Protein AF-A0AAV1UY68-F1 (afdb_monomer_lite)

Radius of gyration: 20.05 Å; chains: 1; bounding box: 56×34×57 Å

Sequence (143 aa):
MHLQFKLRRWEIEILMSVPESKVGGWMHMERTLCQRHPPGLGQAYAWEFFSSDRIRGVGDLTLTEQPSVVLLDQESDGLHWSIAGDNIGDPRTADACQTLLRHQIARDIVFYTHLLLYGLPWNVPGYAANKHVQQALKTQPFR

Organism: NCBI:txid2874970

Secondary structure (DSSP, 8-state):
-HHHHHHHHHHHHHHHSS--------SS---EE-BSS----SS-EEEEEEETTEEEEEEP--SSSS--EEEEEEPTTSSBEEE-TT-TT-TTTHHHHHHHHHHHHHT--BBPP-HHHHTTTT---TT---HHHHHHHHTS---

pLDDT: mean 70.19, std 18.57, range [36.09, 93.31]

Structure (mmCIF, N/CA/C/O backbone):
data_AF-A0AAV1UY68-F1
#
_entry.id   AF-A0AAV1UY68-F1
#
loop_
_atom_site.group_PDB
_atom_site.id
_atom_site.type_symbol
_atom_site.label_atom_id
_atom_site.label_alt_id
_atom_site.label_comp_id
_atom_site.label_asym_id
_atom_site.label_entity_id
_atom_site.label_seq_id
_atom_site.pdbx_PDB_ins_code
_atom_site.Cartn_x
_atom_site.Cartn_y
_atom_site.Cartn_z
_atom_site.occupancy
_atom_site.B_iso_or_equiv
_atom_site.auth_seq_id
_atom_site.auth_comp_id
_atom_site.auth_asym_id
_atom_site.auth_atom_id
_atom_site.pdbx_PDB_model_num
ATOM 1 N N . MET A 1 1 ? -38.213 12.008 21.296 1.00 42.53 1 MET A N 1
ATOM 2 C CA . MET A 1 1 ? -37.990 10.757 22.064 1.00 42.53 1 MET A CA 1
ATOM 3 C C . MET A 1 1 ? -38.020 9.480 21.206 1.00 42.53 1 MET A C 1
ATOM 5 O O . MET A 1 1 ? -37.362 8.519 21.566 1.00 42.53 1 MET A O 1
ATOM 9 N N . HIS A 1 2 ? -38.701 9.458 20.049 1.00 36.09 2 HIS A N 1
ATOM 10 C CA . HIS A 1 2 ? -38.845 8.254 19.204 1.00 36.09 2 HIS A CA 1
ATOM 11 C C . HIS A 1 2 ? -37.634 7.923 18.294 1.00 36.09 2 HIS A C 1
ATOM 13 O O . HIS A 1 2 ? -37.499 6.789 17.837 1.00 36.09 2 HIS A O 1
ATOM 19 N N . LEU A 1 3 ? -36.755 8.902 18.031 1.00 39.44 3 LEU A N 1
ATOM 20 C CA . LEU A 1 3 ? -35.599 8.768 17.127 1.00 39.44 3 LEU A CA 1
ATOM 21 C C . LEU A 1 3 ? -34.418 8.017 17.775 1.00 39.44 3 LEU A C 1
ATOM 23 O O . LEU A 1 3 ? -33.770 7.199 17.131 1.00 39.44 3 LEU A O 1
ATOM 27 N N . GLN A 1 4 ? -34.176 8.250 19.071 1.00 45.59 4 GLN A N 1
ATOM 28 C CA . GLN A 1 4 ? -33.048 7.660 19.807 1.00 45.59 4 GLN A CA 1
ATOM 29 C C . GLN A 1 4 ? -33.230 6.161 20.083 1.00 45.59 4 GLN A C 1
ATOM 31 O O . GLN A 1 4 ? -32.259 5.413 20.049 1.00 45.59 4 GLN A O 1
ATOM 36 N N . PHE A 1 5 ? -34.467 5.701 20.292 1.00 41.47 5 PHE A N 1
ATOM 37 C CA . PHE A 1 5 ? -34.757 4.270 20.437 1.00 41.47 5 PHE A CA 1
ATOM 38 C C . PHE A 1 5 ? -34.565 3.499 19.128 1.00 41.47 5 PHE A C 1
ATOM 40 O O . PHE A 1 5 ? -34.072 2.376 19.158 1.00 41.47 5 PHE A O 1
ATOM 47 N N . LYS A 1 6 ? -34.907 4.104 17.980 1.00 40.72 6 LYS A N 1
ATOM 48 C CA . LYS A 1 6 ? -34.643 3.497 16.669 1.00 40.72 6 LYS A CA 1
ATOM 49 C C . LYS A 1 6 ? -33.141 3.388 16.411 1.00 40.72 6 LYS A C 1
ATOM 51 O O . LYS A 1 6 ? -32.689 2.310 16.066 1.00 40.72 6 LYS A O 1
ATOM 56 N N . LEU A 1 7 ? -32.377 4.448 16.680 1.00 46.28 7 LEU A N 1
ATOM 57 C CA . LEU A 1 7 ? -30.918 4.443 16.523 1.00 46.28 7 LEU A CA 1
ATOM 58 C C . LEU A 1 7 ? -30.225 3.403 17.412 1.00 46.28 7 LEU A C 1
ATOM 60 O O . LEU A 1 7 ? -29.425 2.630 16.905 1.00 46.28 7 LEU A O 1
ATOM 64 N N . ARG A 1 8 ? -30.590 3.299 18.698 1.00 49.06 8 ARG A N 1
ATOM 65 C CA . ARG A 1 8 ? -30.031 2.263 19.590 1.00 49.06 8 ARG A CA 1
ATOM 66 C C . ARG A 1 8 ? -30.386 0.849 19.150 1.00 49.06 8 ARG A C 1
ATOM 68 O O . ARG A 1 8 ? -29.566 -0.055 19.248 1.00 49.06 8 ARG A O 1
ATOM 75 N N . ARG A 1 9 ? -31.617 0.647 18.677 1.00 43.31 9 ARG A N 1
ATOM 76 C CA . ARG A 1 9 ? -32.038 -0.648 18.146 1.00 43.31 9 ARG A CA 1
ATOM 77 C C . ARG A 1 9 ? -31.274 -0.994 16.872 1.00 43.31 9 ARG A C 1
ATOM 79 O O . ARG A 1 9 ? -30.906 -2.144 16.714 1.00 43.31 9 ARG A O 1
ATOM 86 N N . TRP A 1 10 ? -30.989 -0.011 16.020 1.00 42.66 10 TRP A N 1
ATOM 87 C CA . TRP A 1 10 ? -30.189 -0.201 14.812 1.00 42.66 10 TRP A CA 1
ATOM 88 C C . TRP A 1 10 ? -28.720 -0.468 15.144 1.00 42.66 10 TRP A C 1
ATOM 90 O O . TRP A 1 10 ? -28.128 -1.337 14.527 1.00 42.66 10 TRP A O 1
ATOM 100 N N . GLU A 1 11 ? -28.141 0.196 16.147 1.00 49.19 11 GLU A N 1
ATOM 101 C CA . GLU A 1 11 ? -26.779 -0.102 16.617 1.00 49.19 11 GLU A CA 1
ATOM 102 C C . GLU A 1 11 ? -26.665 -1.527 17.162 1.00 49.19 11 GLU A C 1
ATOM 104 O O . GLU A 1 11 ? -25.739 -2.243 16.793 1.00 49.19 11 GLU A O 1
ATOM 109 N N . ILE A 1 12 ? -27.615 -1.964 17.994 1.00 52.44 12 ILE A N 1
ATOM 110 C CA . ILE A 1 12 ? -27.628 -3.328 18.539 1.00 52.44 12 ILE A CA 1
ATOM 111 C C . ILE A 1 12 ? -27.922 -4.346 17.436 1.00 52.44 12 ILE A C 1
ATOM 113 O O . ILE A 1 12 ? -27.259 -5.373 17.389 1.00 52.44 12 ILE A O 1
ATOM 117 N N . GLU A 1 13 ? -28.863 -4.075 16.528 1.00 44.19 13 GLU A N 1
ATOM 118 C CA . GLU A 1 13 ? -29.113 -4.946 15.377 1.00 44.19 13 GLU A CA 1
ATOM 119 C C . GLU A 1 13 ? -27.881 -5.019 14.467 1.00 44.19 13 GLU A C 1
ATOM 121 O O . GLU A 1 13 ? -27.546 -6.111 14.042 1.00 44.19 13 GLU A O 1
ATOM 126 N N . ILE A 1 14 ? -27.129 -3.942 14.233 1.00 51.56 14 ILE A N 1
ATOM 127 C CA . ILE A 1 14 ? -25.875 -3.999 13.462 1.00 51.56 14 ILE A CA 1
ATOM 128 C C . ILE A 1 14 ? -24.817 -4.820 14.204 1.00 51.56 14 ILE A C 1
ATOM 130 O O . ILE A 1 14 ? -24.175 -5.655 13.579 1.00 51.56 14 ILE A O 1
ATOM 134 N N . LEU A 1 15 ? -24.658 -4.625 15.518 1.00 46.91 15 LEU A N 1
ATOM 135 C CA . LEU A 1 15 ? -23.666 -5.341 16.326 1.00 46.91 15 LEU A CA 1
AT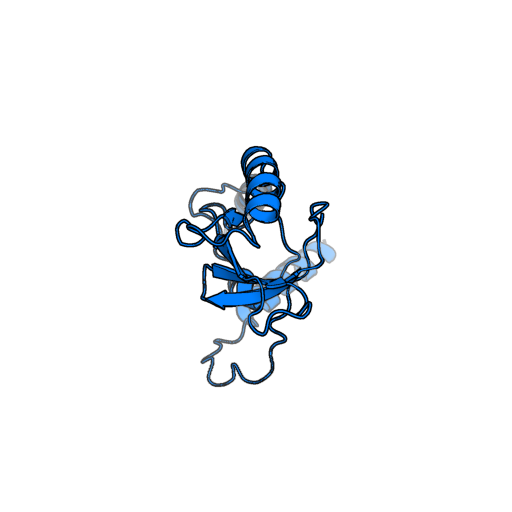OM 136 C C . LEU A 1 15 ? -23.985 -6.841 16.449 1.00 46.91 15 LEU A C 1
ATOM 138 O O . LEU A 1 15 ? -23.082 -7.669 16.418 1.00 46.91 15 LEU A O 1
ATOM 142 N N . MET A 1 16 ? -25.270 -7.180 16.585 1.00 43.19 16 MET A N 1
ATOM 143 C CA . MET A 1 16 ? -25.770 -8.544 16.802 1.00 43.19 16 MET A CA 1
ATOM 144 C C . MET A 1 16 ? -26.103 -9.283 15.501 1.00 43.19 16 MET A C 1
ATOM 146 O O . MET A 1 16 ? -26.181 -10.507 15.510 1.00 43.19 16 MET A O 1
ATOM 150 N N . SER A 1 17 ? -26.307 -8.566 14.391 1.00 39.97 17 SER A N 1
ATOM 151 C CA . SER A 1 17 ? -26.484 -9.154 13.055 1.00 39.97 17 SER A CA 1
ATOM 152 C C . SER A 1 17 ? -25.173 -9.244 12.284 1.00 39.97 17 SER A C 1
ATOM 154 O O . SER A 1 17 ? -25.215 -9.599 11.108 1.00 39.97 17 SER A O 1
ATOM 156 N N . VAL A 1 18 ? -24.019 -8.937 12.898 1.00 43.19 18 VAL A N 1
ATOM 157 C CA . VAL A 1 18 ? -22.732 -9.372 12.344 1.00 43.19 18 VAL A CA 1
ATOM 158 C C . VAL A 1 18 ? -22.769 -10.898 12.370 1.00 43.19 18 VAL A C 1
ATOM 160 O O . VAL A 1 18 ? -22.759 -11.472 13.460 1.00 43.19 18 VAL A O 1
ATOM 163 N N . PRO A 1 19 ? -22.875 -11.583 11.218 1.00 38.00 19 PRO A N 1
ATOM 164 C CA . PRO A 1 19 ? -22.851 -13.030 11.240 1.00 38.00 19 PRO A CA 1
ATOM 165 C C . PRO A 1 19 ? -21.516 -13.463 11.848 1.00 38.00 19 PRO A C 1
ATOM 167 O O . PRO A 1 19 ? -20.470 -12.929 11.474 1.00 38.00 19 PRO A O 1
ATOM 170 N N . GLU A 1 20 ? -21.544 -14.441 12.757 1.00 41.19 20 GLU A N 1
ATOM 171 C CA . GLU A 1 20 ? -20.361 -15.244 13.064 1.00 41.19 20 GLU A CA 1
ATOM 172 C C . GLU A 1 20 ? -19.937 -15.926 11.762 1.00 41.19 20 GLU A C 1
ATOM 174 O O . GLU A 1 20 ? -20.386 -17.020 11.408 1.00 41.19 20 GLU A O 1
ATOM 179 N N . SER A 1 21 ? -19.119 -15.238 10.975 1.00 40.16 21 SER A N 1
ATOM 180 C CA . SER A 1 21 ? -18.633 -15.757 9.718 1.00 40.16 21 SER A CA 1
ATOM 181 C C . SER A 1 21 ? -17.548 -16.778 10.040 1.00 40.16 21 SER A C 1
ATOM 183 O O . SER A 1 21 ? -16.357 -16.493 10.113 1.00 40.16 21 SER A O 1
ATOM 185 N N . LYS A 1 22 ? -17.966 -18.038 10.195 1.00 40.53 22 LYS A N 1
ATOM 186 C CA . LYS A 1 22 ? -17.127 -19.175 9.811 1.00 40.53 22 LYS A CA 1
ATOM 187 C C . LYS A 1 22 ? -16.815 -18.983 8.330 1.00 40.53 22 LYS A C 1
ATOM 189 O O . LYS A 1 22 ? -17.625 -19.344 7.479 1.00 40.53 22 LYS A O 1
ATOM 194 N N . VAL A 1 23 ? -15.696 -18.326 8.024 1.00 43.62 23 VAL A N 1
ATOM 195 C CA . VAL A 1 23 ? -15.337 -17.921 6.660 1.00 43.62 23 VAL A CA 1
ATOM 196 C C . VAL A 1 23 ? -14.889 -19.134 5.834 1.00 43.62 23 VAL A C 1
ATOM 198 O O . VAL A 1 23 ? -13.728 -19.291 5.481 1.00 43.62 23 VAL A O 1
ATOM 201 N N . GLY A 1 24 ? -15.834 -20.016 5.517 1.00 36.31 24 GLY A N 1
ATOM 202 C CA . GLY A 1 24 ? -15.697 -21.104 4.550 1.00 36.31 24 GLY A CA 1
ATOM 203 C C . GLY A 1 24 ? -15.999 -20.661 3.113 1.00 36.31 24 GLY A C 1
ATOM 204 O O . GLY A 1 24 ? -16.514 -21.456 2.338 1.00 36.31 24 GLY A O 1
ATOM 205 N N . GLY A 1 25 ? -15.739 -19.398 2.753 1.00 39.22 25 GLY A N 1
ATOM 206 C CA . GLY A 1 25 ? -16.233 -18.821 1.497 1.00 39.22 25 GLY A CA 1
ATOM 207 C C . GLY A 1 25 ? -15.468 -17.603 0.979 1.00 39.22 25 GLY A C 1
ATOM 208 O O . GLY A 1 25 ? -16.089 -16.692 0.451 1.00 39.22 25 GLY A O 1
ATOM 209 N N . TRP A 1 26 ? -14.135 -17.565 1.081 1.00 49.44 26 TRP A N 1
ATOM 210 C CA . TRP A 1 26 ? -13.292 -16.522 0.451 1.00 49.44 26 TRP A CA 1
ATOM 211 C C . TRP A 1 26 ? -13.221 -16.637 -1.091 1.00 49.44 26 TRP A C 1
ATOM 213 O O . TRP A 1 26 ? -12.228 -16.256 -1.713 1.00 49.44 26 TRP A O 1
ATOM 223 N N . MET A 1 27 ? -14.230 -17.217 -1.738 1.00 44.25 27 MET A N 1
ATOM 224 C CA . MET A 1 27 ? -14.243 -17.440 -3.180 1.00 44.25 27 MET A CA 1
ATOM 225 C C . MET A 1 27 ? -15.033 -16.302 -3.839 1.00 44.25 27 MET A C 1
ATOM 227 O O . MET A 1 27 ? -16.252 -16.296 -3.739 1.00 44.25 27 MET A O 1
ATOM 231 N N . HIS A 1 28 ? -14.342 -15.399 -4.547 1.00 52.19 28 HIS A N 1
ATOM 232 C CA . HIS A 1 28 ? -14.863 -14.276 -5.368 1.00 52.19 28 HIS A CA 1
ATOM 233 C C . HIS A 1 28 ? -14.968 -12.887 -4.720 1.00 52.19 28 HIS A C 1
ATOM 235 O O . HIS A 1 28 ? -15.761 -12.061 -5.166 1.00 52.19 28 HIS A O 1
ATOM 241 N N . MET A 1 29 ? -14.135 -12.566 -3.730 1.00 62.53 29 MET A N 1
ATOM 242 C CA . MET A 1 29 ? -13.923 -11.153 -3.407 1.00 62.53 29 MET A CA 1
ATOM 243 C C . MET A 1 29 ? -12.920 -10.554 -4.394 1.00 62.53 29 MET A C 1
ATOM 245 O O . MET A 1 29 ? -11.834 -11.114 -4.577 1.00 62.53 29 MET A O 1
ATOM 249 N N . GLU A 1 30 ? -13.297 -9.450 -5.043 1.00 64.56 30 GLU A N 1
ATOM 250 C CA . GLU A 1 30 ? -12.389 -8.686 -5.894 1.00 64.56 30 GLU A CA 1
ATOM 251 C C . GLU A 1 30 ? -11.157 -8.315 -5.066 1.00 64.56 30 GLU A C 1
ATOM 253 O O . GLU A 1 30 ? -11.269 -7.829 -3.943 1.00 64.56 30 GLU A O 1
ATOM 258 N N . ARG A 1 31 ? -9.970 -8.657 -5.566 1.00 74.88 31 ARG A N 1
ATOM 259 C CA . ARG A 1 31 ? -8.720 -8.401 -4.840 1.00 74.88 31 ARG A CA 1
ATOM 260 C C . ARG A 1 31 ? -8.165 -7.021 -5.141 1.00 74.88 31 ARG A C 1
ATOM 262 O O . ARG A 1 31 ? -7.234 -6.615 -4.459 1.00 74.88 31 ARG A O 1
ATOM 269 N N . THR A 1 32 ? -8.734 -6.334 -6.125 1.00 83.75 32 THR A N 1
ATOM 270 C CA . THR A 1 32 ? -8.291 -5.035 -6.613 1.00 83.75 32 THR A CA 1
ATOM 271 C C . THR A 1 32 ? -8.567 -3.938 -5.594 1.00 83.75 32 THR A C 1
ATOM 273 O O . THR A 1 32 ? -9.633 -3.873 -4.985 1.00 83.75 32 THR A O 1
ATOM 276 N N . LEU A 1 33 ? -7.597 -3.049 -5.424 1.00 84.69 33 LEU A N 1
ATOM 277 C CA . LEU A 1 33 ? -7.626 -1.949 -4.479 1.00 84.69 33 LEU A CA 1
ATOM 278 C C . LEU A 1 33 ? -7.477 -0.630 -5.231 1.00 84.69 33 LEU A C 1
ATOM 280 O O . LEU A 1 33 ? -6.681 -0.505 -6.159 1.00 84.69 33 LEU A O 1
ATOM 284 N N . CYS A 1 34 ? -8.205 0.385 -4.777 1.00 86.25 34 CYS A N 1
ATOM 285 C CA . CYS A 1 34 ? -8.123 1.730 -5.332 1.00 86.25 34 CYS A CA 1
ATOM 286 C C . CYS A 1 34 ? -7.442 2.657 -4.325 1.00 86.25 34 CYS A C 1
ATOM 288 O O . CYS A 1 34 ? -7.887 2.768 -3.179 1.00 86.25 34 CYS A O 1
ATOM 290 N N . GLN A 1 35 ? -6.381 3.344 -4.746 1.00 86.31 35 GLN A N 1
ATOM 291 C CA . GLN A 1 35 ? -5.785 4.422 -3.955 1.00 86.31 35 GLN A CA 1
ATOM 292 C C . GLN A 1 35 ? -6.724 5.630 -3.933 1.00 86.31 35 GLN A C 1
ATOM 294 O O . GLN A 1 35 ? -7.310 5.981 -4.956 1.00 86.31 35 GLN A O 1
ATOM 299 N N . ARG A 1 36 ? -6.866 6.279 -2.771 1.00 85.38 36 ARG A N 1
ATOM 300 C CA . ARG A 1 36 ? -7.693 7.493 -2.637 1.00 85.38 36 ARG A CA 1
ATOM 301 C C . ARG A 1 36 ? -7.070 8.676 -3.363 1.00 85.38 36 ARG A C 1
ATOM 303 O O . ARG A 1 36 ? -7.768 9.442 -4.020 1.00 85.38 36 ARG A O 1
ATOM 310 N N . HIS A 1 37 ? -5.754 8.794 -3.237 1.00 85.50 37 HIS A N 1
ATOM 311 C CA . HIS A 1 37 ? -4.945 9.830 -3.862 1.00 85.50 37 HIS A CA 1
ATOM 312 C C . HIS A 1 37 ? -3.748 9.145 -4.524 1.00 85.50 37 HIS A C 1
ATOM 314 O O . HIS A 1 37 ? -2.708 8.994 -3.886 1.00 85.50 37 HIS A O 1
ATOM 320 N N . PRO A 1 38 ? -3.912 8.639 -5.761 1.00 85.12 38 PRO A N 1
ATOM 321 C CA . PRO A 1 38 ? -2.836 7.954 -6.457 1.00 85.12 38 PRO A CA 1
ATOM 322 C C . PRO A 1 38 ? -1.639 8.900 -6.623 1.00 85.12 38 PRO A C 1
ATOM 324 O O . PRO A 1 38 ? -1.815 10.006 -7.150 1.00 85.12 38 PRO A O 1
ATOM 327 N N . PRO A 1 39 ? -0.436 8.504 -6.186 1.00 81.88 39 PRO A N 1
ATOM 328 C CA . PRO A 1 39 ? 0.759 9.280 -6.448 1.00 81.88 39 PRO A CA 1
ATOM 329 C C . PRO A 1 39 ? 1.043 9.275 -7.955 1.00 81.88 39 PRO A C 1
ATOM 331 O O . PRO A 1 39 ? 0.702 8.325 -8.662 1.00 81.88 39 PRO A O 1
ATOM 334 N N . GLY A 1 40 ? 1.655 10.346 -8.460 1.00 85.25 40 GLY A N 1
ATOM 335 C CA . GLY A 1 40 ? 2.024 10.484 -9.873 1.00 85.25 40 GLY A CA 1
ATOM 336 C C . GLY A 1 40 ? 3.198 9.582 -10.250 1.00 85.25 40 GLY A C 1
ATOM 337 O O . GLY A 1 40 ? 4.291 10.077 -10.500 1.00 85.25 40 GLY A O 1
ATOM 338 N N . LEU A 1 41 ? 2.986 8.266 -10.234 1.00 86.25 41 LEU A N 1
ATOM 339 C CA . LEU A 1 41 ? 3.987 7.269 -10.604 1.00 86.25 41 LEU A CA 1
ATOM 340 C C . LEU A 1 41 ? 4.235 7.308 -12.117 1.00 86.25 41 LEU A C 1
ATOM 342 O O . LEU A 1 41 ? 3.313 7.546 -12.895 1.00 86.25 41 LEU A O 1
ATOM 346 N N . GLY A 1 42 ? 5.470 7.019 -12.542 1.00 81.81 42 GLY A N 1
ATOM 347 C CA . GLY A 1 42 ? 5.845 6.999 -13.963 1.00 81.81 42 GLY A CA 1
ATOM 348 C C . GLY A 1 42 ? 5.090 5.970 -14.821 1.00 81.81 42 GLY A C 1
ATOM 349 O O . GLY A 1 42 ? 5.131 6.053 -16.045 1.00 81.81 42 GLY A O 1
ATOM 350 N N . GLN A 1 43 ? 4.383 5.025 -14.192 1.00 85.25 43 GLN A N 1
ATOM 351 C CA . GLN A 1 43 ? 3.484 4.069 -14.838 1.00 85.25 43 GLN A CA 1
ATOM 352 C C . GLN A 1 43 ? 2.283 3.742 -13.941 1.00 85.25 43 GLN A C 1
ATOM 354 O O . GLN A 1 43 ? 2.329 3.952 -12.725 1.00 85.25 43 GLN A O 1
ATOM 359 N N . ALA A 1 44 ? 1.227 3.181 -14.532 1.00 86.62 44 ALA A N 1
ATOM 360 C CA . ALA A 1 44 ? 0.076 2.688 -13.788 1.00 86.62 44 ALA A CA 1
ATOM 361 C C . ALA A 1 44 ? 0.414 1.384 -13.046 1.00 86.62 44 ALA A C 1
ATOM 363 O O . ALA A 1 44 ? 1.135 0.529 -13.561 1.00 86.62 44 ALA A O 1
ATOM 364 N N . TYR A 1 45 ? -0.133 1.242 -11.838 1.00 89.31 45 TYR A N 1
ATOM 365 C CA . TYR A 1 45 ? -0.053 0.027 -11.033 1.00 89.31 45 TYR A CA 1
ATOM 366 C C . TYR A 1 45 ? -1.462 -0.429 -10.660 1.00 89.31 45 TYR A C 1
ATOM 368 O O . TYR A 1 45 ? -2.241 0.342 -10.094 1.00 89.31 45 TYR A O 1
ATOM 376 N N . ALA A 1 46 ? -1.774 -1.690 -10.946 1.00 90.19 46 ALA A N 1
ATOM 377 C CA . ALA A 1 46 ? -2.961 -2.353 -10.433 1.00 90.19 46 ALA A CA 1
ATOM 378 C C . ALA A 1 46 ? -2.649 -2.893 -9.036 1.00 90.19 46 ALA A C 1
ATOM 380 O O . ALA A 1 46 ? -1.799 -3.769 -8.871 1.00 90.19 46 ALA A O 1
ATOM 381 N N . TRP A 1 47 ? -3.305 -2.339 -8.020 1.00 91.12 47 TRP A N 1
ATOM 382 C CA . TRP A 1 47 ? -3.094 -2.746 -6.637 1.00 91.12 47 TRP A CA 1
ATOM 383 C C . TRP A 1 47 ? -4.012 -3.894 -6.273 1.00 91.12 47 TRP A C 1
ATOM 385 O O . TRP A 1 47 ? -5.204 -3.845 -6.558 1.00 91.12 47 TRP A O 1
ATOM 395 N N . GLU A 1 48 ? -3.479 -4.898 -5.595 1.00 89.88 48 GLU A N 1
ATOM 396 C CA . GLU A 1 48 ? -4.261 -6.026 -5.129 1.00 89.88 48 GLU A CA 1
ATOM 397 C C . GLU A 1 48 ? -3.833 -6.519 -3.750 1.00 89.88 48 GLU A C 1
ATOM 399 O O . GLU A 1 48 ? -2.679 -6.395 -3.325 1.00 89.88 48 GLU A O 1
ATOM 404 N N . PHE A 1 49 ? -4.799 -7.099 -3.045 1.00 85.06 49 PHE A N 1
ATOM 405 C CA . PHE A 1 49 ? -4.574 -7.756 -1.772 1.00 85.06 49 PHE A CA 1
ATOM 406 C C . PHE A 1 49 ? -3.648 -8.966 -1.943 1.00 85.06 49 PHE A C 1
ATOM 408 O O . PHE A 1 49 ? -3.919 -9.853 -2.759 1.00 85.06 49 PHE A O 1
ATOM 415 N N . PHE A 1 50 ? -2.581 -9.017 -1.144 1.00 84.06 50 PHE A N 1
ATOM 416 C CA . 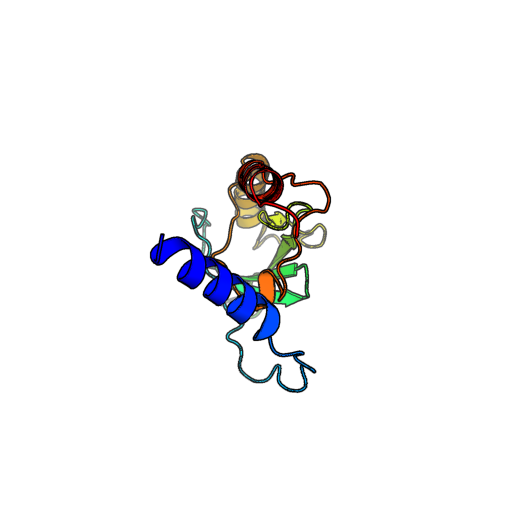PHE A 1 50 ? -1.608 -10.105 -1.169 1.00 84.06 50 PHE A CA 1
ATOM 417 C C . PHE A 1 50 ? -1.688 -10.962 0.102 1.00 84.06 50 PHE A C 1
ATOM 419 O O . PHE A 1 50 ? -1.878 -12.175 0.009 1.00 84.06 50 PHE A O 1
ATOM 426 N N . SER A 1 51 ? -1.625 -10.332 1.277 1.00 80.94 51 SER A N 1
ATOM 427 C CA . SER A 1 51 ? -1.840 -10.950 2.591 1.00 80.94 51 SER A CA 1
ATOM 428 C C . SER A 1 51 ? -2.453 -9.950 3.574 1.00 80.94 51 SER A C 1
ATOM 430 O O . SER A 1 51 ? -2.659 -8.789 3.235 1.00 80.94 51 SER A O 1
ATOM 432 N N . SER A 1 52 ? -2.770 -10.407 4.790 1.00 74.31 52 SER A N 1
ATOM 433 C CA . SER A 1 52 ? -3.522 -9.661 5.815 1.00 74.31 52 SER A CA 1
ATOM 434 C C . SER A 1 52 ? -3.040 -8.230 6.075 1.00 74.31 52 SER A C 1
ATOM 436 O O . SER A 1 52 ? -3.851 -7.370 6.385 1.00 74.31 52 SER A O 1
ATOM 438 N N . ASP A 1 53 ? -1.744 -7.985 5.940 1.00 83.31 53 ASP A N 1
ATOM 439 C CA . ASP A 1 53 ? -1.038 -6.735 6.220 1.00 83.31 53 ASP A CA 1
ATOM 440 C C . ASP A 1 53 ? -0.220 -6.244 5.018 1.00 83.31 53 ASP A C 1
ATOM 442 O O . ASP A 1 53 ? 0.569 -5.310 5.147 1.00 83.31 53 ASP A O 1
ATOM 446 N N . ARG A 1 54 ? -0.392 -6.862 3.843 1.00 89.56 54 ARG A N 1
ATOM 447 C CA . ARG A 1 54 ? 0.446 -6.597 2.674 1.00 89.56 54 ARG A CA 1
ATOM 448 C C . ARG A 1 54 ? -0.364 -6.560 1.394 1.00 89.56 54 ARG A C 1
ATOM 450 O O . ARG A 1 54 ? -1.202 -7.420 1.113 1.00 89.56 54 ARG A O 1
ATOM 457 N N . ILE A 1 55 ? -0.045 -5.588 0.559 1.00 91.31 55 ILE A N 1
ATOM 458 C CA . ILE A 1 55 ? -0.626 -5.436 -0.772 1.00 91.31 55 ILE A CA 1
ATOM 459 C C . ILE A 1 55 ? 0.478 -5.370 -1.811 1.00 91.31 55 ILE A C 1
ATOM 461 O O . ILE A 1 55 ? 1.618 -5.016 -1.504 1.00 91.31 55 ILE A O 1
ATOM 465 N N . ARG A 1 56 ? 0.137 -5.710 -3.051 1.00 91.75 56 ARG A N 1
ATOM 466 C CA . ARG A 1 56 ? 1.061 -5.623 -4.179 1.00 91.75 56 ARG A CA 1
ATOM 467 C C . ARG A 1 56 ? 0.482 -4.748 -5.279 1.00 91.75 56 ARG A C 1
ATOM 469 O O . ARG A 1 56 ? -0.685 -4.877 -5.619 1.00 91.75 56 ARG A O 1
ATOM 476 N N . GLY A 1 57 ? 1.296 -3.857 -5.818 1.00 91.88 57 GLY A N 1
ATOM 477 C CA . GLY A 1 57 ? 1.041 -3.108 -7.036 1.00 91.88 57 GLY A CA 1
ATOM 478 C C . GLY A 1 57 ? 1.754 -3.798 -8.180 1.00 91.88 57 GLY A C 1
ATOM 479 O O . GLY A 1 57 ? 2.977 -3.932 -8.148 1.00 91.88 57 GLY A O 1
ATOM 480 N N . VAL A 1 58 ? 1.005 -4.225 -9.188 1.00 89.38 58 VAL A N 1
ATOM 481 C CA . VAL A 1 58 ? 1.545 -4.826 -10.408 1.00 89.38 58 VAL A CA 1
ATOM 482 C C . VAL A 1 58 ? 1.489 -3.776 -11.508 1.00 89.38 58 VAL A C 1
ATOM 484 O O . VAL A 1 58 ? 0.414 -3.287 -11.851 1.00 89.38 58 VAL A O 1
ATOM 487 N N . GLY A 1 59 ? 2.655 -3.379 -12.006 1.00 86.56 59 GLY A N 1
ATOM 488 C CA . GLY A 1 59 ? 2.771 -2.456 -13.125 1.00 86.56 59 GLY A CA 1
ATOM 489 C C . GLY A 1 59 ? 2.364 -3.111 -14.441 1.00 86.56 59 GLY A C 1
ATOM 490 O O . GLY A 1 59 ? 2.453 -4.334 -14.579 1.00 86.56 59 GLY A O 1
ATOM 491 N N . ASP A 1 60 ? 1.951 -2.297 -15.412 1.00 75.00 60 ASP A N 1
ATOM 492 C CA . ASP A 1 60 ? 1.619 -2.788 -16.750 1.00 75.00 60 ASP A CA 1
ATOM 493 C C . ASP A 1 60 ? 2.788 -3.569 -17.374 1.00 75.00 60 ASP A C 1
ATOM 495 O O . ASP A 1 60 ? 3.956 -3.175 -17.289 1.00 75.00 60 ASP A O 1
ATOM 499 N N . LEU A 1 61 ? 2.457 -4.683 -18.033 1.00 63.16 61 LEU A N 1
ATOM 500 C CA . LEU A 1 61 ? 3.395 -5.509 -18.794 1.00 63.16 61 LEU A CA 1
ATOM 501 C C . LEU A 1 61 ? 3.867 -4.745 -20.038 1.00 63.16 61 LEU A C 1
ATOM 503 O O . LEU A 1 61 ? 3.376 -4.953 -21.146 1.00 63.16 61 LEU A O 1
ATOM 507 N N . THR A 1 62 ? 4.823 -3.838 -19.876 1.00 56.59 62 THR A N 1
ATOM 508 C CA . THR A 1 62 ? 5.576 -3.315 -21.017 1.00 56.59 62 THR A CA 1
ATOM 509 C C . THR A 1 62 ? 6.690 -4.303 -21.354 1.00 56.59 62 THR A C 1
ATOM 511 O O . THR A 1 62 ? 7.456 -4.642 -20.464 1.00 56.59 62 THR A O 1
ATOM 514 N N . LEU A 1 63 ? 6.714 -4.774 -22.616 1.00 52.91 63 LEU A N 1
ATOM 515 C CA . LEU A 1 63 ? 7.706 -5.535 -23.429 1.00 52.91 63 LEU A CA 1
ATOM 516 C C . LEU A 1 63 ? 8.748 -6.479 -22.781 1.00 52.91 63 LEU A C 1
ATOM 518 O O . LEU A 1 63 ? 9.157 -7.448 -23.412 1.00 52.91 63 LEU A O 1
ATOM 522 N N . THR A 1 64 ? 9.205 -6.221 -21.569 1.00 55.62 64 THR A N 1
ATOM 523 C CA . THR A 1 64 ? 9.889 -7.166 -20.692 1.00 55.62 64 THR A CA 1
ATOM 524 C C . THR A 1 64 ? 8.899 -8.185 -20.123 1.00 55.62 64 THR A C 1
ATOM 526 O O . THR A 1 64 ? 7.887 -7.823 -19.532 1.00 55.62 64 THR A O 1
ATOM 529 N N . GLU A 1 65 ? 9.207 -9.475 -20.265 1.00 61.97 65 GLU A N 1
ATOM 530 C CA . GLU A 1 65 ? 8.353 -10.610 -19.864 1.00 61.97 65 GLU A CA 1
ATOM 531 C C . GLU A 1 65 ? 8.027 -10.680 -18.356 1.00 61.97 65 GLU A C 1
ATOM 533 O O . GLU A 1 65 ? 7.203 -11.492 -17.940 1.00 61.97 65 GLU A O 1
ATOM 538 N N . GLN A 1 66 ? 8.647 -9.836 -17.523 1.00 68.56 66 GLN A N 1
ATOM 539 C CA . GLN A 1 66 ? 8.386 -9.775 -16.086 1.00 68.56 66 GLN A CA 1
ATOM 540 C C . GLN A 1 66 ? 7.717 -8.452 -15.686 1.00 68.56 66 GLN A C 1
ATOM 542 O O . GLN A 1 66 ? 8.299 -7.392 -15.933 1.00 68.56 66 GLN A O 1
ATOM 547 N N . PRO A 1 67 ? 6.557 -8.501 -15.004 1.00 75.44 67 PRO A N 1
ATOM 548 C CA . PRO A 1 67 ? 5.896 -7.310 -14.490 1.00 75.44 67 PRO A CA 1
ATOM 549 C C . PRO A 1 67 ? 6.708 -6.672 -13.359 1.00 75.44 67 PRO A C 1
ATOM 551 O O . PRO A 1 67 ? 7.284 -7.368 -12.520 1.00 75.44 67 PRO A O 1
ATOM 554 N N . SER A 1 68 ? 6.710 -5.342 -13.312 1.00 85.94 68 SER A N 1
ATOM 555 C CA . SER A 1 68 ? 7.224 -4.579 -12.173 1.00 85.94 68 SER A CA 1
ATOM 556 C C . SER A 1 68 ? 6.282 -4.757 -10.982 1.00 85.94 68 SER A C 1
ATOM 558 O O . SER A 1 68 ? 5.091 -4.468 -11.099 1.00 85.94 68 SER A O 1
ATOM 560 N N . VAL A 1 69 ? 6.790 -5.213 -9.837 1.00 89.75 69 VAL A N 1
ATOM 561 C CA . VAL A 1 69 ? 5.976 -5.448 -8.633 1.00 89.75 69 VAL A CA 1
ATOM 562 C C . VAL A 1 69 ? 6.476 -4.580 -7.488 1.00 89.75 69 VAL A C 1
ATOM 564 O O . VAL A 1 69 ? 7.658 -4.604 -7.159 1.00 89.75 69 VAL A O 1
ATOM 567 N N . VAL A 1 70 ? 5.563 -3.835 -6.869 1.00 91.69 70 VAL A N 1
ATOM 568 C CA . VAL A 1 70 ? 5.815 -3.043 -5.660 1.00 91.69 70 VAL A CA 1
ATOM 569 C C . VAL A 1 70 ? 4.978 -3.602 -4.519 1.00 91.69 70 VAL A C 1
ATOM 571 O O . VAL A 1 70 ? 3.777 -3.791 -4.667 1.00 91.69 70 VAL A O 1
ATOM 574 N N . LEU A 1 71 ? 5.588 -3.851 -3.369 1.00 93.06 71 LEU A N 1
ATOM 575 C CA . LEU A 1 71 ? 4.921 -4.336 -2.164 1.00 93.06 71 LEU A CA 1
ATOM 576 C C . LEU A 1 71 ? 4.746 -3.203 -1.151 1.00 93.06 71 LEU A C 1
ATOM 578 O O . LEU A 1 71 ? 5.672 -2.423 -0.928 1.00 93.06 71 LEU A O 1
ATOM 582 N N . LEU A 1 72 ? 3.585 -3.129 -0.507 1.00 93.31 72 LEU A N 1
ATOM 583 C CA . LEU A 1 72 ? 3.343 -2.203 0.597 1.00 93.31 72 LEU A CA 1
ATOM 584 C C . LEU A 1 72 ? 2.869 -2.964 1.835 1.00 93.31 72 LEU A C 1
ATOM 586 O O . LEU A 1 72 ? 2.013 -3.840 1.719 1.00 93.31 72 LEU A O 1
ATOM 590 N N . ASP A 1 73 ? 3.396 -2.577 2.993 1.00 91.81 73 ASP A N 1
ATOM 591 C CA . ASP A 1 73 ? 3.029 -3.084 4.313 1.00 91.81 73 ASP A CA 1
ATOM 592 C C . ASP A 1 73 ? 2.114 -2.084 5.029 1.00 91.81 73 ASP A C 1
ATOM 594 O O . ASP A 1 73 ? 2.348 -0.868 4.997 1.00 91.81 73 ASP A O 1
ATOM 598 N N . GLN A 1 74 ? 1.073 -2.591 5.682 1.00 89.25 74 GLN A N 1
ATOM 599 C CA . GLN A 1 74 ? 0.146 -1.787 6.468 1.00 89.25 74 GLN A CA 1
ATOM 600 C C . GLN A 1 74 ? 0.849 -1.248 7.719 1.00 89.25 74 GLN A C 1
ATOM 602 O O . GLN A 1 74 ? 1.476 -1.991 8.474 1.00 89.25 74 GLN A O 1
ATOM 607 N N . GLU A 1 75 ? 0.729 0.055 7.965 1.00 86.38 75 GLU A N 1
ATOM 608 C CA . GLU A 1 75 ? 1.224 0.661 9.197 1.00 86.38 75 GLU A CA 1
ATOM 609 C C . GLU A 1 75 ? 0.358 0.276 10.407 1.00 86.38 75 GLU A C 1
ATOM 611 O O . GLU A 1 75 ? -0.798 -0.132 10.293 1.00 86.38 75 GLU A O 1
ATOM 616 N N . SER A 1 76 ? 0.905 0.473 11.609 1.00 80.56 76 SER A N 1
ATOM 617 C CA . SER A 1 76 ? 0.258 0.119 12.880 1.00 80.56 76 SER A CA 1
ATOM 618 C C . SER A 1 76 ? -1.049 0.864 13.172 1.00 80.56 76 SER A C 1
ATOM 620 O O . SER A 1 76 ? -1.803 0.449 14.053 1.00 80.56 76 SER A O 1
ATOM 622 N N . ASP A 1 77 ? -1.337 1.954 12.458 1.00 77.31 77 ASP A N 1
ATOM 623 C CA . ASP A 1 77 ? -2.616 2.659 12.562 1.00 77.31 77 ASP A CA 1
ATOM 624 C C . ASP A 1 77 ? -3.726 2.058 11.689 1.00 77.31 77 ASP A C 1
ATOM 626 O O . ASP A 1 77 ? -4.874 2.500 11.766 1.00 77.31 77 ASP A O 1
ATOM 630 N N . GLY A 1 78 ? -3.392 1.052 10.877 1.00 75.81 78 GLY A N 1
ATOM 631 C CA . GLY A 1 78 ? -4.312 0.335 10.004 1.00 75.81 78 GLY A CA 1
ATOM 632 C C . GLY A 1 78 ? -4.792 1.140 8.796 1.00 75.81 78 GLY A C 1
ATOM 633 O O . GLY A 1 78 ? -5.528 0.600 7.974 1.00 75.81 78 GLY A O 1
ATOM 634 N N . LEU A 1 79 ? -4.406 2.410 8.658 1.00 82.56 79 LEU A N 1
ATOM 635 C CA . LEU A 1 79 ? -4.883 3.297 7.598 1.00 82.56 79 LEU A CA 1
ATOM 636 C C . LEU A 1 79 ? -3.822 3.534 6.528 1.00 82.56 79 LEU A C 1
ATOM 638 O O . LEU A 1 79 ? -4.150 3.516 5.337 1.00 82.56 79 LEU A O 1
ATOM 642 N N . HIS A 1 80 ? -2.588 3.781 6.960 1.00 88.50 80 HIS A N 1
ATOM 643 C CA . HIS A 1 80 ? -1.489 4.131 6.073 1.00 88.50 80 HIS A CA 1
ATOM 644 C C . HIS A 1 80 ? -0.713 2.896 5.645 1.00 88.50 80 HIS A C 1
ATOM 646 O O . HIS A 1 80 ? -0.726 1.856 6.303 1.00 88.50 80 HIS A O 1
ATOM 652 N N . TRP A 1 81 ? -0.037 3.040 4.514 1.00 91.56 81 TRP A N 1
ATOM 653 C CA . TRP A 1 81 ? 0.758 1.992 3.907 1.00 91.56 81 TRP A CA 1
ATOM 654 C C . TRP A 1 81 ? 2.171 2.501 3.678 1.00 91.56 81 TRP A C 1
ATOM 656 O O . TRP A 1 81 ? 2.384 3.645 3.278 1.00 91.56 81 TRP A O 1
ATOM 666 N N . SER A 1 82 ? 3.133 1.628 3.921 1.00 93.25 82 SER A N 1
ATOM 667 C CA . SER A 1 82 ? 4.557 1.909 3.813 1.00 93.25 82 SER A CA 1
ATOM 668 C C . SER A 1 82 ? 5.200 0.965 2.810 1.00 93.25 82 SER A C 1
ATOM 670 O O . SER A 1 82 ? 4.699 -0.131 2.572 1.00 93.25 82 SER A O 1
ATOM 672 N N . ILE A 1 83 ? 6.295 1.383 2.184 1.00 92.94 83 ILE A N 1
ATOM 673 C CA . ILE A 1 83 ? 7.042 0.517 1.275 1.00 92.94 83 ILE A CA 1
ATOM 674 C C . ILE A 1 83 ? 7.586 -0.670 2.060 1.00 92.94 83 ILE A C 1
ATOM 676 O O . ILE A 1 83 ? 8.329 -0.491 3.025 1.00 92.94 83 ILE A O 1
ATOM 680 N N . ALA A 1 84 ? 7.243 -1.878 1.612 1.00 90.88 84 ALA A N 1
ATOM 681 C CA . ALA A 1 84 ? 7.767 -3.091 2.215 1.00 90.88 84 ALA A CA 1
ATOM 682 C C . ALA A 1 84 ? 9.291 -3.152 2.049 1.00 90.88 84 ALA A C 1
ATOM 684 O O . ALA A 1 84 ? 9.835 -2.807 0.992 1.00 90.88 84 ALA A O 1
ATOM 685 N N . GLY A 1 85 ? 9.980 -3.644 3.078 1.00 83.38 85 GLY A N 1
ATOM 686 C CA . GLY A 1 85 ? 11.440 -3.770 3.070 1.00 83.38 85 GLY A CA 1
ATOM 687 C C . GLY A 1 85 ? 11.972 -4.669 1.952 1.00 83.38 85 GLY A C 1
ATOM 688 O O . GLY A 1 85 ? 13.111 -4.501 1.543 1.00 83.38 85 GLY A O 1
ATOM 689 N N . ASP A 1 86 ? 11.133 -5.559 1.416 1.00 82.56 86 ASP A N 1
ATOM 690 C CA . ASP A 1 86 ? 11.495 -6.575 0.421 1.00 82.56 86 ASP A CA 1
ATOM 691 C C . ASP A 1 86 ? 11.517 -6.048 -1.024 1.00 82.56 86 ASP A C 1
ATOM 693 O O . ASP A 1 86 ? 11.859 -6.785 -1.945 1.00 82.56 86 ASP A O 1
ATOM 697 N N . ASN A 1 87 ? 11.202 -4.769 -1.251 1.00 81.50 87 ASN A N 1
ATOM 698 C CA . ASN A 1 87 ? 11.266 -4.134 -2.577 1.00 81.50 87 ASN A CA 1
ATOM 699 C C . ASN A 1 87 ? 12.706 -3.920 -3.098 1.00 81.50 87 ASN A C 1
ATOM 701 O O . ASN A 1 87 ? 12.941 -3.071 -3.961 1.00 81.50 87 ASN A O 1
ATOM 705 N N . ILE A 1 88 ? 13.701 -4.625 -2.550 1.00 63.59 88 ILE A N 1
ATOM 706 C CA . ILE A 1 88 ? 15.115 -4.318 -2.764 1.00 63.59 88 ILE A CA 1
ATOM 707 C C . ILE A 1 88 ? 15.548 -4.702 -4.178 1.00 63.59 88 ILE A C 1
ATOM 709 O O . ILE A 1 88 ? 15.580 -5.873 -4.547 1.00 63.59 88 ILE A O 1
ATOM 713 N N . GLY A 1 89 ? 16.014 -3.693 -4.913 1.00 64.94 89 GLY A N 1
ATOM 714 C CA . GLY A 1 89 ? 16.962 -3.872 -6.008 1.00 64.94 89 GLY A CA 1
ATOM 715 C C . GLY A 1 89 ? 16.365 -4.084 -7.392 1.00 64.94 89 GLY A C 1
ATOM 716 O O . GLY A 1 89 ? 17.143 -4.330 -8.309 1.00 64.94 89 GLY A O 1
ATOM 717 N N . ASP A 1 90 ? 15.047 -3.960 -7.581 1.00 75.19 90 ASP A N 1
ATOM 718 C CA . ASP A 1 90 ? 14.481 -3.930 -8.933 1.00 75.19 90 ASP A CA 1
ATOM 719 C C . ASP A 1 90 ? 14.641 -2.517 -9.536 1.00 75.19 90 ASP A C 1
ATOM 721 O O . ASP A 1 90 ? 13.957 -1.576 -9.118 1.00 75.19 90 ASP A O 1
ATOM 725 N N . PRO A 1 91 ? 15.534 -2.323 -10.526 1.00 79.00 91 PRO A N 1
ATOM 726 C CA . PRO A 1 91 ? 15.728 -1.017 -11.147 1.00 79.00 91 PRO A CA 1
ATOM 727 C C . PRO A 1 91 ? 14.467 -0.510 -11.861 1.00 79.00 91 PRO A C 1
ATOM 729 O O . PRO A 1 91 ? 14.336 0.695 -12.063 1.00 79.00 91 PRO A O 1
ATOM 732 N N . ARG A 1 92 ? 13.518 -1.390 -12.209 1.00 79.25 92 ARG A N 1
ATOM 733 C CA . ARG A 1 92 ? 12.257 -1.016 -12.869 1.00 79.25 92 ARG A CA 1
ATOM 734 C C . ARG A 1 92 ? 11.277 -0.336 -11.921 1.00 79.25 92 ARG A C 1
ATOM 736 O O . ARG A 1 92 ? 10.441 0.443 -12.368 1.00 79.25 92 ARG A O 1
ATOM 743 N N . THR A 1 93 ? 11.363 -0.624 -10.624 1.00 85.75 93 THR A N 1
ATOM 744 C CA . THR A 1 93 ? 10.490 -0.031 -9.602 1.00 85.75 93 THR A CA 1
ATOM 745 C C . THR A 1 93 ? 11.180 1.071 -8.811 1.00 85.75 93 THR A C 1
ATOM 747 O O . THR A 1 93 ? 10.515 1.742 -8.032 1.00 85.75 93 THR A O 1
ATOM 750 N N . ALA A 1 94 ? 12.475 1.323 -9.031 1.00 86.81 94 ALA A N 1
ATOM 751 C CA . ALA A 1 94 ? 13.260 2.293 -8.267 1.00 86.81 94 ALA A CA 1
ATOM 752 C C . ALA A 1 94 ? 12.638 3.703 -8.232 1.00 86.81 94 ALA A C 1
ATOM 754 O O . ALA A 1 94 ? 12.518 4.290 -7.157 1.00 86.81 94 ALA A O 1
ATOM 755 N N . ASP A 1 95 ? 12.193 4.224 -9.380 1.00 87.94 95 ASP A N 1
ATOM 756 C CA . ASP A 1 95 ? 11.534 5.538 -9.471 1.00 87.94 95 ASP A CA 1
ATOM 757 C C . ASP A 1 95 ? 10.177 5.560 -8.742 1.00 87.94 95 ASP A C 1
ATOM 759 O O . ASP A 1 95 ? 9.877 6.474 -7.964 1.00 87.94 95 ASP A O 1
ATOM 763 N N . ALA A 1 96 ? 9.386 4.495 -8.912 1.00 88.62 96 ALA A N 1
ATOM 764 C CA . ALA A 1 96 ? 8.108 4.338 -8.227 1.00 88.62 96 ALA A CA 1
ATOM 765 C C . ALA A 1 96 ? 8.302 4.260 -6.705 1.00 88.62 96 ALA A C 1
ATOM 767 O O . ALA A 1 96 ? 7.625 4.968 -5.962 1.00 88.62 96 ALA A O 1
ATOM 768 N N . CYS A 1 97 ? 9.275 3.474 -6.240 1.00 89.94 97 CYS A N 1
ATOM 769 C CA . CYS A 1 97 ? 9.655 3.377 -4.837 1.00 89.94 97 CYS A CA 1
ATOM 770 C C . CYS A 1 97 ? 10.142 4.726 -4.299 1.00 89.94 97 CYS A C 1
ATOM 772 O O . CYS A 1 97 ? 9.731 5.130 -3.218 1.00 89.94 97 CYS A O 1
ATOM 774 N N . GLN A 1 98 ? 10.955 5.478 -5.044 1.00 90.19 98 GLN A N 1
ATOM 775 C CA . GLN A 1 98 ? 11.402 6.801 -4.607 1.00 90.19 98 GLN A CA 1
ATOM 776 C C . GLN A 1 98 ? 10.233 7.782 -4.443 1.00 90.19 98 GLN A C 1
ATOM 778 O O . GLN A 1 98 ? 10.195 8.542 -3.472 1.00 90.19 98 GLN A O 1
ATOM 783 N N . THR A 1 99 ? 9.276 7.762 -5.370 1.00 91.19 99 THR A N 1
ATOM 784 C CA . THR A 1 99 ? 8.060 8.575 -5.277 1.00 91.19 99 THR A CA 1
ATOM 785 C C . THR A 1 99 ? 7.223 8.152 -4.071 1.00 91.19 99 THR A C 1
ATOM 787 O O . THR A 1 99 ? 6.896 8.986 -3.227 1.00 91.19 99 THR A O 1
ATOM 790 N N . LEU A 1 100 ? 6.967 6.851 -3.918 1.00 91.25 100 LEU A N 1
ATOM 791 C CA . LEU A 1 100 ? 6.227 6.298 -2.784 1.00 91.25 100 LEU A CA 1
ATOM 792 C C . LEU A 1 100 ? 6.908 6.598 -1.438 1.00 91.25 100 LEU A C 1
ATOM 794 O O . LEU A 1 100 ? 6.211 6.874 -0.475 1.00 91.25 100 LEU A O 1
ATOM 798 N N . LEU A 1 101 ? 8.241 6.658 -1.349 1.00 92.00 101 LEU A N 1
ATOM 799 C CA . LEU A 1 101 ? 8.929 7.021 -0.101 1.00 92.00 101 LEU A CA 1
ATOM 800 C C . LEU A 1 101 ? 8.576 8.444 0.349 1.00 92.00 101 LEU A C 1
ATOM 802 O O . LEU A 1 101 ? 8.381 8.688 1.538 1.00 92.00 101 LEU A O 1
ATOM 806 N N . ARG A 1 102 ? 8.476 9.393 -0.590 1.00 91.31 102 ARG A N 1
ATOM 807 C CA . ARG A 1 102 ? 8.096 10.783 -0.276 1.00 91.31 102 ARG A CA 1
ATOM 808 C C . ARG A 1 102 ? 6.668 10.850 0.267 1.00 91.31 102 ARG A C 1
ATOM 810 O O . ARG A 1 102 ? 6.414 11.536 1.252 1.00 91.31 102 ARG A O 1
ATOM 817 N N . HIS A 1 103 ? 5.781 10.091 -0.360 1.00 90.94 103 HIS A N 1
ATOM 818 C CA . HIS A 1 103 ? 4.373 9.946 -0.005 1.00 90.94 103 HIS A CA 1
ATOM 819 C C . HIS A 1 103 ? 4.178 9.230 1.352 1.00 90.94 103 HIS A C 1
ATOM 821 O O . HIS A 1 103 ? 3.420 9.669 2.218 1.00 90.94 103 HIS A O 1
ATOM 827 N N . GLN A 1 104 ? 4.984 8.205 1.632 1.00 91.38 104 GLN A N 1
ATOM 828 C CA . GLN A 1 104 ? 5.039 7.546 2.936 1.00 91.38 104 GLN A CA 1
ATOM 829 C C . GLN A 1 104 ? 5.435 8.527 4.050 1.00 91.38 104 GLN A C 1
ATOM 831 O O . GLN A 1 104 ? 4.776 8.578 5.086 1.00 91.38 104 GLN A O 1
ATOM 836 N N . ILE A 1 105 ? 6.472 9.349 3.839 1.00 90.56 105 ILE A N 1
ATOM 837 C CA . ILE A 1 105 ? 6.885 10.378 4.812 1.00 90.56 105 ILE A CA 1
ATOM 838 C C . ILE A 1 105 ? 5.753 11.389 5.054 1.00 90.56 105 ILE A C 1
ATOM 840 O O . ILE A 1 105 ? 5.542 11.822 6.187 1.00 90.56 105 ILE A O 1
ATOM 844 N N . ALA A 1 106 ? 5.005 11.740 4.006 1.00 90.62 106 ALA A N 1
ATOM 845 C CA . ALA A 1 106 ? 3.845 12.624 4.085 1.00 90.62 106 ALA A CA 1
ATOM 846 C C . ALA A 1 106 ? 2.581 11.955 4.666 1.00 90.62 106 ALA A C 1
ATOM 848 O O . ALA A 1 106 ? 1.603 12.655 4.928 1.00 90.62 106 ALA A O 1
ATOM 849 N N . ARG A 1 107 ? 2.602 10.634 4.901 1.00 88.44 107 ARG A N 1
ATOM 850 C CA . ARG A 1 107 ? 1.453 9.813 5.320 1.00 88.44 107 ARG A CA 1
ATOM 851 C C . ARG A 1 107 ? 0.238 9.963 4.395 1.00 88.44 107 ARG A C 1
ATOM 853 O O . ARG A 1 107 ? -0.882 10.143 4.862 1.00 88.44 107 ARG A O 1
ATOM 860 N N . ASP A 1 108 ? 0.431 9.889 3.083 1.00 90.31 108 ASP A N 1
ATOM 861 C CA . ASP A 1 108 ? -0.658 10.062 2.104 1.00 90.31 108 ASP A CA 1
ATOM 862 C C . ASP A 1 108 ? -0.960 8.809 1.257 1.00 90.31 108 ASP A C 1
ATOM 864 O O . ASP A 1 108 ? -1.919 8.795 0.479 1.00 90.31 108 ASP A O 1
ATOM 868 N N . ILE A 1 109 ? -0.224 7.713 1.472 1.00 90.62 109 ILE A N 1
ATOM 869 C CA . ILE A 1 109 ? -0.511 6.419 0.847 1.00 90.62 109 ILE A CA 1
ATOM 870 C C . ILE A 1 109 ? -1.693 5.764 1.565 1.00 90.62 109 ILE A C 1
ATOM 872 O O . ILE A 1 109 ? -1.540 5.052 2.561 1.00 90.62 109 ILE A O 1
ATOM 876 N N . VAL A 1 110 ? -2.892 6.013 1.042 1.00 88.75 110 VAL A N 1
ATOM 877 C CA . VAL A 1 110 ? -4.153 5.521 1.605 1.00 88.75 110 VAL A CA 1
ATOM 878 C C . VAL A 1 110 ? -5.026 4.903 0.515 1.00 88.75 110 VAL A C 1
ATOM 880 O O . VAL A 1 110 ? -5.205 5.465 -0.568 1.00 88.75 110 VAL A O 1
ATOM 883 N N . PHE A 1 111 ? -5.636 3.762 0.832 1.00 85.88 111 PHE A N 1
ATOM 884 C CA . PHE A 1 111 ? -6.572 3.055 -0.040 1.00 85.88 111 PHE A CA 1
ATOM 885 C C . PHE A 1 111 ? -8.027 3.291 0.380 1.00 85.88 111 PHE A C 1
ATOM 887 O O . PHE A 1 111 ? -8.340 3.683 1.511 1.00 85.88 111 PHE A O 1
ATOM 894 N N . TYR A 1 112 ? -8.959 3.114 -0.554 1.00 81.44 112 TYR A N 1
ATOM 895 C CA . TYR A 1 112 ? -10.375 3.043 -0.207 1.00 81.44 112 TYR A CA 1
ATOM 896 C C . TYR A 1 112 ? -10.642 1.832 0.691 1.00 81.44 112 TYR A C 1
ATOM 898 O O . TYR A 1 112 ? -9.930 0.829 0.652 1.00 81.44 112 TYR A O 1
ATOM 906 N N . THR A 1 113 ? -11.674 1.939 1.531 1.00 73.19 113 THR A N 1
ATOM 907 C CA . THR A 1 113 ? -12.053 0.861 2.449 1.00 73.19 113 THR A CA 1
ATOM 908 C C . THR A 1 113 ? -12.412 -0.398 1.670 1.00 73.19 113 THR A C 1
ATOM 910 O O . THR A 1 113 ? -13.390 -0.393 0.926 1.00 73.19 113 THR A O 1
ATOM 913 N N . HIS A 1 114 ? -11.646 -1.469 1.870 1.00 70.25 114 HIS A N 1
ATOM 914 C CA . HIS A 1 114 ? -11.880 -2.772 1.259 1.00 70.25 114 HIS A CA 1
ATOM 915 C C . HIS A 1 114 ? -12.001 -3.852 2.339 1.00 70.25 114 HIS A C 1
ATOM 917 O O . HIS A 1 114 ? -11.223 -3.868 3.292 1.00 70.25 114 HIS A O 1
ATOM 923 N N . LEU A 1 115 ? -12.960 -4.769 2.201 1.00 66.69 115 LEU A N 1
ATOM 924 C CA . LEU A 1 115 ? -13.249 -5.798 3.213 1.00 66.69 115 LEU A CA 1
ATOM 925 C C . LEU A 1 115 ? -12.038 -6.699 3.513 1.00 66.69 115 LEU A C 1
ATOM 927 O O . LEU A 1 115 ? -11.843 -7.084 4.662 1.00 66.69 115 LEU A O 1
ATOM 931 N N . LEU A 1 116 ? -11.191 -6.960 2.510 1.00 68.12 116 LEU A N 1
ATOM 932 C CA . LEU A 1 116 ? -9.936 -7.700 2.701 1.00 68.12 116 LEU A CA 1
ATOM 933 C C . LEU A 1 116 ? -8.849 -6.881 3.417 1.00 68.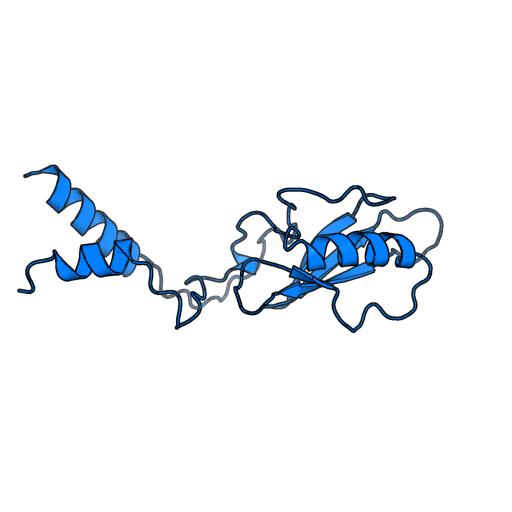12 116 LEU A C 1
ATOM 935 O O . LEU A 1 116 ? -8.043 -7.467 4.123 1.00 68.12 116 LEU A O 1
ATOM 939 N N . LEU A 1 117 ? -8.825 -5.551 3.257 1.00 65.06 117 LEU A N 1
ATOM 940 C CA . LEU A 1 117 ? -7.768 -4.701 3.827 1.00 65.06 117 LEU A CA 1
ATOM 941 C C . LEU A 1 117 ? -7.953 -4.422 5.313 1.00 65.06 117 LEU A C 1
ATOM 943 O O . LEU A 1 117 ? -6.984 -4.285 6.048 1.00 65.06 117 LEU A O 1
ATOM 947 N N . TYR A 1 118 ? -9.201 -4.256 5.739 1.00 62.94 118 TYR A N 1
ATOM 948 C CA . TYR A 1 118 ? -9.487 -3.779 7.090 1.00 62.94 118 TYR A CA 1
ATOM 949 C C . TYR A 1 118 ? -10.035 -4.879 8.001 1.00 62.94 118 TYR A C 1
ATOM 951 O O . TYR A 1 118 ? -10.155 -4.653 9.205 1.00 62.94 118 TYR A O 1
ATOM 959 N N . GLY A 1 119 ? -10.344 -6.057 7.442 1.00 54.22 119 GLY A N 1
ATOM 960 C CA . GLY A 1 119 ? -10.968 -7.165 8.155 1.00 54.22 119 GLY A CA 1
ATOM 961 C C . GLY A 1 119 ? -12.359 -6.813 8.693 1.00 54.22 119 GLY A C 1
ATOM 962 O O . GLY A 1 119 ? -12.759 -5.652 8.778 1.00 54.22 119 GLY A O 1
ATOM 963 N N . LEU A 1 120 ? -13.130 -7.832 9.059 1.00 49.09 120 LEU A N 1
ATOM 964 C CA . LEU A 1 120 ? -14.310 -7.652 9.898 1.00 49.09 120 LEU A CA 1
ATOM 965 C C . LEU A 1 120 ? -14.125 -8.466 11.182 1.00 49.09 120 LEU A C 1
ATOM 967 O O . LEU A 1 120 ? -13.862 -9.665 11.083 1.00 49.09 120 LEU A O 1
ATOM 971 N N . PRO A 1 121 ? -14.297 -7.849 12.365 1.00 50.25 121 PRO A N 1
ATOM 972 C CA . PRO A 1 121 ? -14.479 -6.410 12.596 1.00 50.25 121 PRO A CA 1
ATOM 973 C C . PRO A 1 121 ? -13.179 -5.620 12.341 1.00 50.25 121 PRO A C 1
ATOM 975 O O . PRO A 1 121 ? -12.087 -6.168 12.479 1.00 50.25 121 PRO A O 1
ATOM 978 N N . TRP A 1 122 ? -13.298 -4.336 11.974 1.00 50.47 122 TRP A N 1
ATOM 979 C CA . TRP A 1 122 ? -12.149 -3.444 11.778 1.00 50.47 122 TRP A CA 1
ATOM 980 C C . TRP A 1 122 ? -11.217 -3.480 12.993 1.00 50.47 122 TRP A C 1
ATOM 982 O O . TRP A 1 122 ? -11.664 -3.248 14.119 1.00 50.47 122 TRP A O 1
ATOM 992 N N . ASN A 1 123 ? -9.928 -3.751 12.770 1.00 47.78 123 ASN A N 1
ATOM 993 C CA . ASN A 1 123 ? -8.933 -3.738 13.837 1.00 47.78 123 ASN A CA 1
ATOM 994 C C . ASN A 1 123 ? -8.658 -2.280 14.241 1.00 47.78 123 ASN A C 1
ATOM 996 O O . ASN A 1 123 ? -7.854 -1.582 13.628 1.00 47.78 123 ASN A O 1
ATOM 1000 N N . VAL A 1 124 ? -9.401 -1.783 15.229 1.00 49.25 124 VAL A N 1
ATOM 1001 C CA . VAL A 1 124 ? -9.182 -0.453 15.804 1.00 49.25 124 VAL A CA 1
ATOM 1002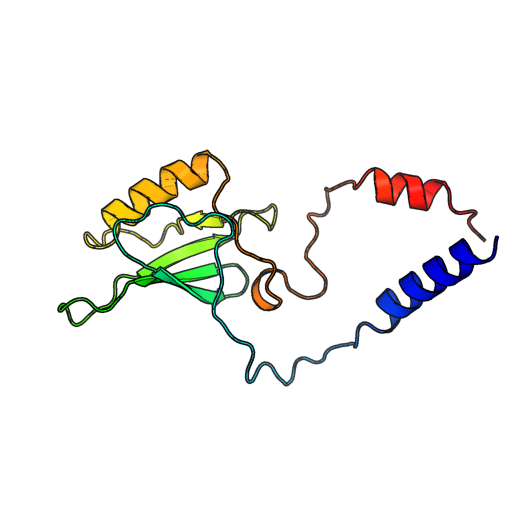 C C . VAL A 1 124 ? -7.953 -0.546 16.712 1.00 49.25 124 VAL A C 1
ATOM 1004 O O . VAL A 1 124 ? -7.956 -1.388 17.615 1.00 49.25 124 VAL A O 1
ATOM 1007 N N . PRO A 1 125 ? -6.921 0.304 16.543 1.00 48.50 125 PRO A N 1
ATOM 1008 C CA . PRO A 1 125 ? -5.794 0.336 17.466 1.00 48.50 125 PRO A CA 1
ATOM 1009 C C . PRO A 1 125 ? -6.316 0.465 18.898 1.00 48.50 125 PRO A C 1
ATOM 1011 O O . PRO A 1 125 ? -7.099 1.373 19.186 1.00 48.50 125 PRO A O 1
ATOM 1014 N N . GLY A 1 126 ? -5.884 -0.416 19.807 1.00 46.88 126 GLY A N 1
ATOM 1015 C CA . GLY A 1 126 ? -6.430 -0.504 21.173 1.00 46.88 126 GLY A CA 1
ATOM 1016 C C . GLY A 1 126 ? -6.335 0.786 22.005 1.00 46.88 126 GLY A C 1
ATOM 1017 O O . GLY A 1 126 ? -6.927 0.874 23.077 1.00 46.88 126 GLY A O 1
ATOM 1018 N N . TYR A 1 127 ? -5.616 1.799 21.510 1.00 50.50 127 TYR A N 1
ATOM 1019 C CA . TYR A 1 127 ? -5.414 3.098 22.148 1.00 50.50 127 TYR A CA 1
ATOM 1020 C C . TYR A 1 127 ? -6.187 4.264 21.496 1.00 50.50 127 TYR A C 1
ATOM 1022 O O . TYR A 1 127 ? -6.153 5.386 22.003 1.00 50.50 127 TYR A O 1
ATOM 1030 N N . ALA A 1 128 ? -6.913 4.050 20.394 1.00 46.31 128 ALA A N 1
ATOM 1031 C CA . ALA A 1 128 ? -7.683 5.117 19.756 1.00 46.31 128 ALA A CA 1
ATOM 1032 C C . ALA A 1 128 ? -8.954 5.423 20.568 1.00 46.31 128 ALA A C 1
ATOM 1034 O O . ALA A 1 128 ? -10.053 4.955 20.270 1.00 46.31 128 ALA A O 1
ATOM 1035 N N . ALA A 1 129 ? -8.811 6.230 21.622 1.00 50.25 129 ALA A N 1
ATOM 1036 C CA . ALA A 1 129 ? -9.929 6.782 22.371 1.00 50.25 129 ALA A CA 1
ATOM 1037 C C . ALA A 1 129 ? -10.751 7.696 21.452 1.00 50.25 129 ALA A C 1
ATOM 1039 O O . ALA A 1 129 ? -10.500 8.899 21.346 1.00 50.25 129 ALA A O 1
ATOM 1040 N N . ASN A 1 130 ? -11.753 7.134 20.778 1.00 59.62 130 ASN A N 1
ATOM 1041 C CA . ASN A 1 130 ? -12.727 7.934 20.060 1.00 59.62 130 ASN A CA 1
ATOM 1042 C C . ASN A 1 130 ? -13.537 8.722 21.099 1.00 59.62 130 ASN A C 1
ATOM 1044 O O . ASN A 1 130 ? -14.443 8.192 21.745 1.00 59.62 130 ASN A O 1
ATOM 1048 N N . LYS A 1 131 ? -13.167 9.995 21.291 1.00 61.00 131 LYS A N 1
ATOM 1049 C CA . LYS A 1 131 ? -13.766 10.886 22.294 1.00 61.00 131 LYS A CA 1
ATOM 1050 C C . LYS A 1 131 ? -15.282 10.973 22.134 1.00 61.00 131 LYS A C 1
ATOM 1052 O O . LYS A 1 131 ? -15.980 11.015 23.139 1.00 61.00 131 LYS A O 1
ATOM 1057 N N . HIS A 1 132 ? -15.789 10.920 20.901 1.00 53.78 132 HIS A N 1
ATOM 1058 C CA . HIS A 1 132 ? -17.224 10.936 20.627 1.00 53.78 132 HIS A CA 1
ATOM 1059 C C . HIS A 1 132 ? -17.909 9.647 21.086 1.00 53.78 132 HIS A C 1
ATOM 1061 O O . HIS A 1 132 ? -18.954 9.720 21.724 1.00 53.78 132 HIS A O 1
ATOM 1067 N N . VAL A 1 133 ? -17.296 8.482 20.854 1.00 60.03 133 VAL A N 1
ATOM 1068 C CA . VAL A 1 133 ? -17.808 7.189 21.344 1.00 60.03 133 VAL A CA 1
ATOM 1069 C C . VAL A 1 133 ? -17.756 7.126 22.870 1.00 60.03 133 VAL A C 1
ATOM 1071 O O . VAL A 1 133 ? -18.738 6.756 23.505 1.00 60.03 133 VAL A O 1
ATOM 1074 N N . GLN A 1 134 ? -16.654 7.552 23.490 1.00 63.47 134 GLN A N 1
ATOM 1075 C CA . GLN A 1 134 ? -16.544 7.588 24.951 1.00 63.47 134 GLN A CA 1
ATOM 1076 C C . GLN A 1 134 ? -17.552 8.551 25.584 1.00 63.47 134 GLN A C 1
ATOM 1078 O O . GLN A 1 134 ? -18.131 8.247 26.624 1.00 63.47 134 GLN A O 1
ATOM 1083 N N . GLN A 1 135 ? -17.779 9.711 24.969 1.00 64.88 135 GLN A N 1
ATOM 1084 C CA . GLN A 1 135 ? -18.756 10.688 25.439 1.00 64.88 135 GLN A CA 1
ATOM 1085 C C . GLN A 1 135 ? -20.191 10.184 25.241 1.00 64.88 135 GLN A C 1
ATOM 1087 O O . GLN A 1 135 ? -21.023 10.354 26.132 1.00 64.88 135 GLN A O 1
ATOM 1092 N N . ALA A 1 136 ? -20.469 9.494 24.132 1.00 65.75 136 ALA A N 1
ATOM 1093 C CA . ALA A 1 136 ? -21.741 8.818 23.902 1.00 65.75 136 ALA A CA 1
ATOM 1094 C C . ALA A 1 136 ? -21.990 7.716 24.945 1.00 65.75 136 ALA A C 1
ATOM 1096 O O . ALA A 1 136 ? -23.062 7.683 25.537 1.00 65.75 136 ALA A O 1
ATOM 1097 N N . LEU A 1 137 ? -20.994 6.876 25.248 1.00 63.62 137 LEU A N 1
ATOM 1098 C CA . LEU A 1 137 ? -21.090 5.833 26.277 1.00 63.62 137 LEU A CA 1
ATOM 1099 C C . LEU A 1 137 ? -21.295 6.418 27.680 1.00 63.62 137 LEU A C 1
ATOM 1101 O O . LEU A 1 137 ? -22.167 5.960 28.409 1.00 63.62 137 LEU A O 1
ATOM 1105 N N . LYS A 1 138 ? -20.558 7.476 28.043 1.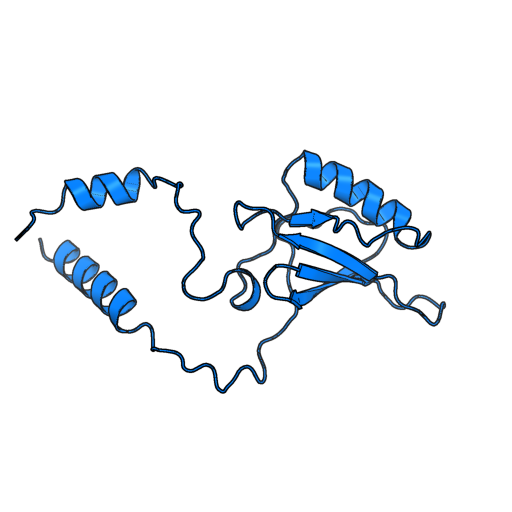00 67.75 138 LYS A N 1
ATOM 1106 C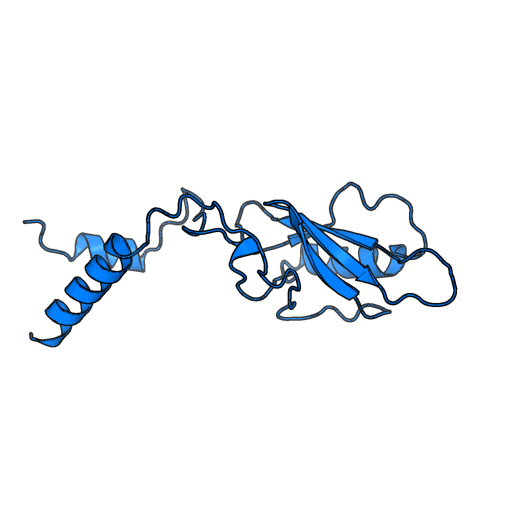 CA . LYS A 1 138 ? -20.713 8.169 29.337 1.00 67.75 138 LYS A CA 1
ATOM 1107 C C . LYS A 1 138 ? -22.074 8.840 29.514 1.00 67.75 138 LYS A C 1
ATOM 1109 O O . LYS A 1 138 ? -22.510 9.034 30.642 1.00 67.75 138 LYS A O 1
ATOM 1114 N N . THR A 1 139 ? -22.717 9.238 28.419 1.00 70.19 139 THR A N 1
ATOM 1115 C CA . THR A 1 139 ? -24.045 9.871 28.445 1.00 70.19 139 THR A CA 1
ATOM 1116 C C . THR A 1 139 ? -25.181 8.857 28.360 1.00 70.19 139 THR A C 1
ATOM 1118 O O . THR A 1 139 ? -26.347 9.238 28.483 1.00 70.19 139 THR A O 1
ATOM 1121 N N . GLN A 1 140 ? -24.881 7.563 28.193 1.00 62.19 140 GLN A N 1
ATOM 1122 C CA . GLN A 1 140 ? -25.903 6.541 28.327 1.00 62.19 140 GLN A CA 1
ATOM 1123 C C . GLN A 1 140 ? -26.213 6.310 29.813 1.00 62.19 140 GLN A C 1
ATOM 1125 O O . GLN A 1 140 ? -25.298 6.074 30.600 1.00 62.19 140 GLN A O 1
ATOM 1130 N N . PRO A 1 141 ? -27.495 6.335 30.218 1.00 55.50 141 PRO A N 1
ATOM 1131 C CA . PRO A 1 141 ? -27.869 5.831 31.527 1.00 55.50 141 PRO A CA 1
ATOM 1132 C C . PRO A 1 141 ? -27.600 4.324 31.531 1.00 55.50 141 PRO A C 1
ATOM 1134 O O . PRO A 1 141 ? -28.249 3.581 30.791 1.00 55.50 141 PRO A O 1
ATOM 1137 N N . PHE A 1 142 ? -26.622 3.885 32.321 1.00 58.12 142 PHE A N 1
ATOM 1138 C CA . PHE A 1 142 ? -26.455 2.469 32.627 1.00 58.12 142 PHE A CA 1
ATOM 1139 C C . PHE A 1 142 ? -27.727 2.004 33.349 1.00 58.12 142 PHE A C 1
ATOM 1141 O O . PHE A 1 142 ? -28.119 2.592 34.359 1.00 58.12 142 PHE A O 1
ATOM 1148 N N . ARG A 1 143 ? -28.406 1.010 32.778 1.00 46.50 143 ARG A N 1
ATOM 1149 C CA . ARG A 1 143 ? -29.441 0.222 33.449 1.00 46.50 143 ARG A CA 1
ATOM 1150 C C . ARG A 1 143 ? -28.867 -1.145 33.753 1.00 46.50 143 ARG A C 1
ATOM 1152 O O . ARG A 1 143 ? -28.163 -1.662 32.858 1.00 46.50 143 ARG A O 1
#

Foldseek 3Di:
DVPVVVVVVVVVCVVVVPPPPPPPDPPDDDQWWAWPDDFPAPFAWTWGDDDQFKIKTWTDPDPPPDTQIWMWGQDPQLFAIAGDPPSPDDPVCVRVNVRRNVCVVVRRGGIDDGCSSQPVPGPHNPPPPPVVVVVVVVPDDDD